Protein AF-A0A3A3DDG0-F1 (afdb_monomer_lite)

Secondary structure (DSSP, 8-state):
--TTTHHHHHHHHHHHHHHHS---HHHHHHHHT--HHHHHHHHHHHHHHHHHHHHHHHHHHHHHHHHHHHHHHHHHHHH-----

pLDDT: mean 87.45, std 13.98, range [41.88, 98.0]

Foldseek 3Di:
DPPPPLVVVLLVVLLCCCVPVVDDLVRSCVVSVHDSVSNVVVNVVVVVVVVVVVVVVVVVVVVVVVVVVVVVVVVVCVVDVDDD

Radius of gyration: 24.07 Å; chains: 1; bounding box: 46×19×78 Å

Structure (mmCIF, N/CA/C/O backbone):
data_AF-A0A3A3DDG0-F1
#
_entry.id   AF-A0A3A3DDG0-F1
#
loop_
_atom_site.group_PDB
_atom_site.id
_atom_site.type_symbol
_atom_site.label_atom_id
_atom_site.label_alt_id
_atom_site.label_comp_id
_atom_site.label_asym_id
_atom_site.label_entity_id
_atom_site.label_seq_id
_atom_site.pdbx_PDB_ins_code
_atom_site.Cartn_x
_atom_site.Cartn_y
_atom_site.Cartn_z
_atom_site.occupancy
_atom_site.B_iso_or_equiv
_atom_site.auth_seq_id
_atom_site.auth_comp_id
_atom_site.auth_asym_id
_atom_site.auth_atom_id
_atom_site.pdbx_PDB_model_num
ATOM 1 N N . MET A 1 1 ? -2.047 3.721 -32.547 1.00 41.88 1 MET A N 1
ATOM 2 C CA . MET A 1 1 ? -2.116 4.553 -31.319 1.00 41.88 1 MET A CA 1
ATOM 3 C C . MET A 1 1 ? -2.681 3.73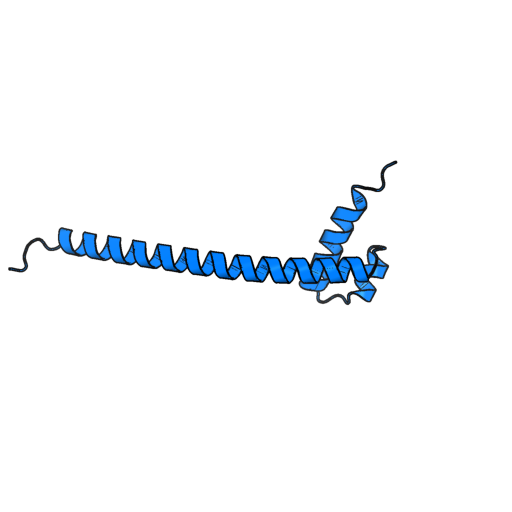5 -30.144 1.00 41.88 1 MET A C 1
ATOM 5 O O . MET A 1 1 ? -3.803 3.981 -29.733 1.00 41.88 1 MET A O 1
ATOM 9 N N . GLN A 1 2 ? -1.939 2.750 -29.607 1.00 48.91 2 GLN A N 1
ATOM 10 C CA . GLN A 1 2 ? -2.417 1.882 -28.501 1.00 48.91 2 GLN A CA 1
ATOM 11 C C . GLN A 1 2 ? -1.470 1.807 -27.276 1.00 48.91 2 GLN A C 1
ATOM 13 O O . GLN A 1 2 ? -1.696 1.036 -26.353 1.00 48.91 2 GLN A O 1
ATOM 18 N N . HIS A 1 3 ? -0.424 2.635 -27.194 1.00 51.69 3 HIS A N 1
ATOM 19 C CA . HIS A 1 3 ? 0.639 2.447 -26.188 1.00 51.69 3 HIS A CA 1
ATOM 20 C C . HIS A 1 3 ? 0.372 3.035 -24.787 1.00 51.69 3 HIS A C 1
ATOM 22 O O . HIS A 1 3 ? 1.188 2.850 -23.890 1.00 51.69 3 HIS A O 1
ATOM 28 N N . LYS A 1 4 ? -0.737 3.754 -24.549 1.00 51.62 4 LYS A N 1
ATOM 29 C CA . LYS A 1 4 ? -0.931 4.478 -23.271 1.00 51.62 4 LYS A CA 1
ATOM 30 C C . LYS A 1 4 ? -1.458 3.628 -22.109 1.00 51.62 4 LYS A C 1
ATOM 32 O O . LYS A 1 4 ? -1.166 3.970 -20.966 1.00 51.62 4 LYS A O 1
ATOM 37 N N . HIS A 1 5 ? -2.205 2.553 -22.367 1.00 53.31 5 HIS A N 1
ATOM 38 C CA . HIS A 1 5 ? -2.736 1.700 -21.293 1.00 53.31 5 HIS A CA 1
ATOM 39 C C . HIS A 1 5 ? -1.666 0.769 -20.706 1.00 53.31 5 HIS A C 1
ATOM 41 O O . HIS A 1 5 ? -1.567 0.650 -19.487 1.00 53.31 5 HIS A O 1
ATOM 47 N N . ASN A 1 6 ? -0.781 0.243 -21.556 1.00 67.88 6 ASN A N 1
ATOM 48 C CA . ASN A 1 6 ? 0.236 -0.734 -21.164 1.00 67.88 6 ASN A CA 1
ATOM 49 C C . ASN A 1 6 ? 1.256 -0.176 -20.148 1.00 67.88 6 ASN A C 1
ATOM 51 O O . ASN A 1 6 ? 1.690 -0.869 -19.235 1.00 67.88 6 ASN A O 1
ATOM 55 N N . ASN A 1 7 ? 1.591 1.118 -20.237 1.00 77.50 7 ASN A N 1
ATOM 56 C CA . ASN A 1 7 ? 2.600 1.722 -19.359 1.00 77.50 7 ASN A CA 1
ATOM 57 C C . ASN A 1 7 ? 2.135 1.909 -17.907 1.00 77.50 7 ASN A C 1
ATOM 59 O O . ASN A 1 7 ? 2.969 1.921 -17.003 1.00 77.50 7 ASN A O 1
ATOM 63 N N . LYS A 1 8 ? 0.829 2.085 -17.658 1.00 85.94 8 LYS A N 1
ATOM 64 C CA . LYS A 1 8 ? 0.312 2.245 -16.286 1.00 85.94 8 LYS A CA 1
ATOM 65 C C . LYS A 1 8 ? 0.317 0.919 -15.535 1.00 85.94 8 LYS A C 1
ATOM 67 O O . LYS A 1 8 ? 0.718 0.883 -14.375 1.00 85.94 8 LYS A O 1
ATOM 72 N N . GLU A 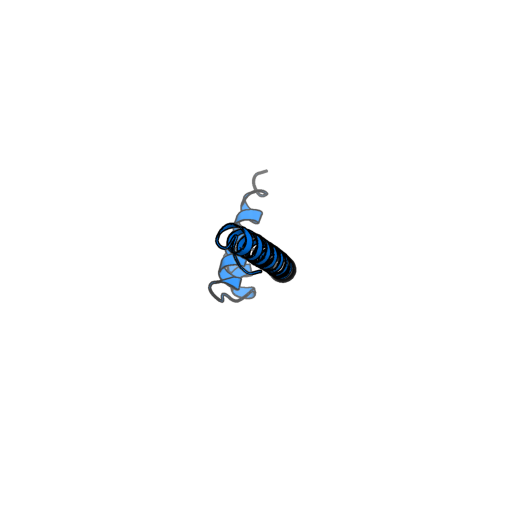1 9 ? -0.101 -0.147 -16.207 1.00 89.75 9 GLU A N 1
ATOM 73 C CA . GLU A 1 9 ? -0.081 -1.505 -15.662 1.00 89.75 9 GLU A CA 1
ATOM 74 C C . GLU A 1 9 ? 1.358 -1.971 -15.445 1.00 89.75 9 GLU A C 1
ATOM 76 O O . GLU A 1 9 ? 1.701 -2.352 -14.328 1.00 89.75 9 GLU A O 1
ATOM 81 N N . ALA A 1 10 ? 2.238 -1.774 -16.433 1.00 91.81 10 ALA A N 1
ATOM 82 C CA . ALA A 1 10 ? 3.665 -2.056 -16.292 1.00 91.81 10 ALA A CA 1
ATOM 83 C C . ALA A 1 10 ? 4.299 -1.303 -15.110 1.00 91.81 10 ALA A C 1
ATOM 85 O O . ALA A 1 10 ? 5.076 -1.882 -14.357 1.00 91.81 10 ALA A O 1
ATOM 86 N N . MET A 1 11 ? 3.952 -0.026 -14.900 1.00 93.88 11 MET A N 1
ATOM 87 C CA . MET A 1 11 ? 4.459 0.747 -13.760 1.00 93.88 11 MET A CA 1
ATOM 88 C C . MET A 1 11 ? 3.935 0.217 -12.421 1.00 93.88 11 MET A C 1
ATOM 90 O O . MET A 1 11 ? 4.690 0.160 -11.452 1.00 93.88 11 MET A O 1
ATOM 94 N N . ARG A 1 12 ? 2.658 -0.176 -12.350 1.00 92.62 12 ARG A N 1
ATOM 95 C CA . ARG A 1 12 ? 2.069 -0.767 -11.140 1.00 92.62 12 ARG A CA 1
ATOM 96 C C . ARG A 1 12 ? 2.750 -2.087 -10.791 1.00 92.62 12 ARG A C 1
ATOM 98 O O . ARG A 1 12 ? 3.102 -2.304 -9.633 1.00 92.62 12 ARG A O 1
ATOM 105 N N . ASP A 1 13 ? 2.947 -2.941 -11.785 1.00 93.56 13 ASP A N 1
ATOM 106 C CA . ASP A 1 13 ? 3.529 -4.261 -11.590 1.00 93.56 13 ASP A CA 1
ATOM 107 C C . ASP A 1 13 ? 5.019 -4.139 -11.237 1.00 93.56 13 ASP A C 1
ATOM 109 O O . ASP A 1 13 ? 5.455 -4.721 -10.245 1.00 93.56 13 ASP A O 1
ATOM 113 N N . ALA A 1 14 ? 5.772 -3.277 -11.933 1.00 94.31 14 ALA A N 1
ATOM 114 C CA . ALA A 1 14 ? 7.155 -2.945 -11.584 1.00 94.31 14 ALA A CA 1
ATOM 115 C C . ALA A 1 14 ? 7.275 -2.416 -10.146 1.00 94.31 14 ALA A C 1
ATOM 117 O O . ALA A 1 14 ? 8.143 -2.855 -9.392 1.00 94.31 14 ALA A O 1
ATOM 118 N N . LEU A 1 15 ? 6.386 -1.505 -9.736 1.00 94.12 15 LEU A N 1
ATOM 119 C CA . LEU A 1 15 ? 6.361 -0.978 -8.373 1.00 94.12 15 LEU A CA 1
ATOM 120 C C . LEU A 1 15 ? 6.084 -2.087 -7.348 1.00 94.12 15 LEU A C 1
ATOM 122 O O . LEU A 1 15 ? 6.750 -2.140 -6.315 1.00 94.12 15 LEU A O 1
ATOM 126 N N . SER A 1 16 ? 5.142 -2.989 -7.636 1.00 93.31 16 SER A N 1
ATOM 127 C CA . SER A 1 16 ? 4.839 -4.119 -6.756 1.00 93.31 16 SER A CA 1
ATOM 128 C C . SER A 1 16 ? 6.020 -5.078 -6.617 1.00 93.31 16 SER A C 1
ATOM 130 O O . SER A 1 16 ? 6.299 -5.528 -5.507 1.00 93.31 16 SER A O 1
ATOM 132 N N . GLU A 1 17 ? 6.741 -5.379 -7.696 1.00 94.50 17 GLU A N 1
ATOM 133 C CA . GLU A 1 17 ? 7.897 -6.275 -7.624 1.00 94.50 17 GLU A CA 1
ATOM 134 C C . GLU A 1 17 ? 9.081 -5.653 -6.884 1.00 94.50 17 GLU A C 1
ATOM 136 O O . GLU A 1 17 ? 9.741 -6.344 -6.107 1.00 94.50 17 GLU A O 1
ATOM 141 N N . VAL A 1 18 ? 9.318 -4.350 -7.050 1.00 94.25 18 VAL A N 1
ATOM 142 C CA . VAL A 1 18 ? 10.374 -3.663 -6.295 1.00 94.25 18 VAL A CA 1
ATOM 143 C C . VAL A 1 18 ? 10.029 -3.597 -4.806 1.00 94.25 18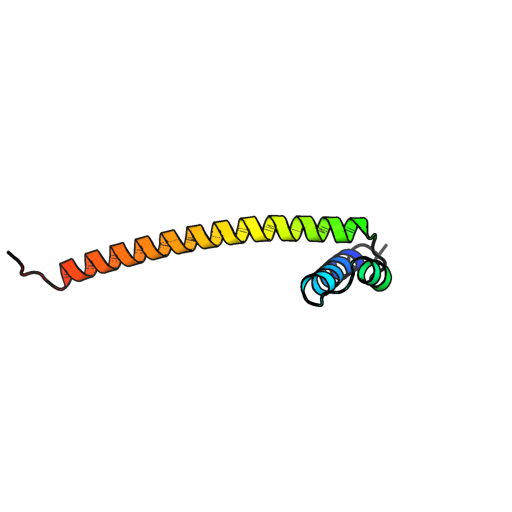 VAL A C 1
ATOM 145 O O . VAL A 1 18 ? 10.875 -3.901 -3.969 1.00 94.25 18 VAL A O 1
ATOM 148 N N . LEU A 1 19 ? 8.791 -3.230 -4.457 1.00 91.38 19 LEU A N 1
ATOM 149 C CA . LEU A 1 19 ? 8.397 -3.040 -3.058 1.00 91.38 19 LEU A CA 1
ATOM 150 C C . LEU A 1 19 ? 8.159 -4.355 -2.305 1.00 91.38 19 LEU A C 1
ATOM 152 O O . LEU A 1 19 ? 8.551 -4.460 -1.147 1.00 91.38 19 LEU A O 1
ATOM 156 N N . ASN A 1 20 ? 7.529 -5.348 -2.940 1.00 90.81 20 ASN A N 1
ATOM 157 C CA . ASN A 1 20 ? 7.076 -6.564 -2.254 1.00 90.81 20 ASN A CA 1
ATOM 158 C C . ASN A 1 20 ? 7.972 -7.777 -2.524 1.00 90.81 20 ASN A C 1
ATOM 160 O O . ASN A 1 20 ? 8.059 -8.665 -1.682 1.00 90.81 20 ASN A O 1
ATOM 164 N N . LYS A 1 21 ? 8.622 -7.838 -3.694 1.00 88.50 21 LYS A N 1
ATOM 165 C CA . LYS A 1 21 ? 9.480 -8.968 -4.096 1.00 88.50 21 LYS A CA 1
ATOM 166 C C . LYS A 1 21 ? 10.974 -8.627 -4.058 1.00 88.50 21 LYS A C 1
ATOM 168 O O . LYS A 1 21 ? 11.783 -9.430 -4.508 1.00 88.50 21 LYS A O 1
ATOM 173 N N . GLN A 1 22 ? 11.328 -7.447 -3.537 1.00 86.44 22 GLN A N 1
ATOM 174 C CA . GLN A 1 22 ? 12.705 -6.950 -3.394 1.00 86.44 22 GLN A CA 1
ATOM 175 C C . GLN A 1 22 ? 13.502 -6.932 -4.712 1.00 86.44 22 GLN A C 1
ATOM 177 O O . GLN A 1 22 ? 14.731 -7.012 -4.712 1.00 86.44 22 GLN A O 1
ATOM 182 N N . LEU A 1 23 ? 12.816 -6.812 -5.854 1.00 92.44 23 LEU A N 1
ATOM 183 C CA . LEU A 1 23 ? 13.483 -6.703 -7.145 1.00 92.44 23 LEU A CA 1
ATOM 184 C C . LEU A 1 23 ? 14.251 -5.375 -7.223 1.00 92.44 23 LEU A C 1
ATOM 186 O O . LEU A 1 23 ? 13.747 -4.327 -6.816 1.00 92.44 23 LEU A O 1
ATOM 190 N N . SER A 1 24 ? 15.464 -5.389 -7.780 1.00 95.50 24 SER A N 1
ATOM 191 C CA . SER A 1 24 ? 16.218 -4.146 -7.964 1.00 95.50 24 SER A CA 1
ATOM 192 C C . SER A 1 24 ? 15.513 -3.212 -8.959 1.00 95.50 24 SER A C 1
ATOM 194 O O . SER A 1 24 ? 14.893 -3.661 -9.926 1.00 95.50 24 SER A O 1
ATOM 196 N N . ILE A 1 25 ? 15.656 -1.894 -8.773 1.00 94.31 25 ILE A N 1
ATOM 197 C CA . ILE A 1 25 ? 15.100 -0.890 -9.701 1.00 94.31 25 ILE A CA 1
ATOM 198 C C . ILE A 1 25 ? 15.638 -1.092 -11.126 1.00 94.31 25 ILE A C 1
ATOM 200 O O . ILE A 1 25 ? 14.910 -0.867 -12.089 1.00 94.31 25 ILE A O 1
ATOM 204 N N . CYS A 1 26 ? 16.899 -1.510 -11.269 1.00 95.31 26 CYS A N 1
ATOM 205 C CA . CYS A 1 26 ? 17.504 -1.812 -12.568 1.00 95.31 26 CYS A CA 1
ATOM 206 C C . CYS A 1 26 ? 16.779 -2.980 -13.240 1.00 95.31 26 CYS A C 1
ATOM 208 O O . CYS A 1 26 ? 16.263 -2.832 -14.339 1.00 95.31 26 CYS A O 1
ATOM 210 N N . SER A 1 27 ? 16.649 -4.099 -12.525 1.00 95.31 27 SER A N 1
ATOM 211 C CA . SER A 1 27 ? 15.995 -5.303 -13.039 1.00 95.31 27 SER A CA 1
ATOM 212 C C . SER A 1 27 ? 14.525 -5.056 -13.384 1.00 95.31 27 SER A C 1
ATOM 214 O O . SER A 1 27 ? 14.031 -5.585 -14.373 1.00 95.31 27 SER A O 1
ATOM 216 N N . ALA A 1 28 ? 13.824 -4.227 -12.606 1.00 94.31 28 ALA A N 1
ATOM 217 C CA . ALA A 1 28 ? 12.455 -3.825 -12.913 1.00 94.31 28 ALA A CA 1
ATOM 218 C C . ALA A 1 28 ? 12.377 -2.915 -14.153 1.00 94.31 28 ALA A C 1
ATOM 220 O O . ALA A 1 28 ? 11.487 -3.079 -14.983 1.00 94.31 28 ALA A O 1
ATOM 221 N N . ALA A 1 29 ? 13.311 -1.973 -14.309 1.00 94.69 29 ALA A N 1
ATOM 222 C CA . ALA A 1 29 ? 13.375 -1.115 -15.491 1.00 94.69 29 ALA A CA 1
ATOM 223 C C . ALA A 1 29 ? 13.576 -1.929 -16.773 1.00 94.69 29 ALA A C 1
ATOM 225 O O . ALA A 1 29 ? 12.852 -1.712 -17.743 1.00 94.69 29 ALA A O 1
ATOM 226 N N . ASP A 1 30 ? 14.487 -2.900 -16.736 1.00 94.44 30 ASP A N 1
ATOM 227 C CA . ASP A 1 30 ? 14.778 -3.770 -17.874 1.00 94.44 30 ASP A CA 1
ATOM 228 C C . ASP A 1 30 ? 13.590 -4.696 -18.180 1.00 94.44 30 ASP A C 1
ATOM 230 O O . ASP A 1 30 ? 13.135 -4.773 -19.320 1.00 94.44 30 ASP A O 1
ATOM 234 N N . LYS A 1 31 ? 13.017 -5.343 -17.154 1.00 94.00 31 LYS A N 1
ATOM 235 C CA . LYS A 1 31 ? 11.895 -6.287 -17.301 1.00 94.00 31 LYS A CA 1
ATOM 236 C C . LYS A 1 31 ? 10.630 -5.641 -17.868 1.00 94.00 31 LYS A C 1
ATOM 238 O O . LYS A 1 31 ? 9.928 -6.266 -18.658 1.00 94.00 31 LYS A O 1
ATOM 243 N N . TYR A 1 32 ? 10.323 -4.417 -17.448 1.00 92.88 32 TYR A N 1
ATOM 244 C CA . TYR A 1 32 ? 9.089 -3.724 -17.826 1.00 92.88 32 TYR A CA 1
ATOM 245 C C . TYR A 1 32 ? 9.299 -2.659 -18.911 1.00 92.88 32 TYR A C 1
ATOM 247 O O . TYR A 1 32 ? 8.343 -1.982 -19.284 1.00 92.88 32 TYR A O 1
ATOM 255 N N . ASN A 1 33 ? 10.525 -2.514 -19.428 1.00 93.88 33 ASN A N 1
ATOM 256 C CA . ASN A 1 33 ? 10.911 -1.489 -20.398 1.00 93.88 33 ASN A CA 1
ATOM 257 C C . ASN A 1 33 ? 10.505 -0.068 -19.950 1.00 93.88 33 ASN A C 1
ATOM 259 O O . ASN A 1 33 ? 9.872 0.699 -20.680 1.00 93.88 33 ASN A O 1
ATOM 263 N N . LEU A 1 34 ? 10.832 0.266 -18.699 1.00 93.31 34 LEU A N 1
ATOM 264 C CA . LEU A 1 34 ? 10.486 1.537 -18.065 1.00 93.31 34 LEU A CA 1
ATOM 265 C C . LEU A 1 34 ? 11.745 2.326 -17.691 1.00 93.31 34 LEU A C 1
ATOM 267 O O . LEU A 1 34 ? 12.735 1.744 -17.252 1.00 93.31 34 LEU A O 1
ATOM 271 N N . PRO A 1 35 ? 11.719 3.671 -17.745 1.00 94.44 35 PRO A N 1
ATOM 272 C CA . PRO A 1 35 ? 12.837 4.469 -17.260 1.00 94.44 35 PRO A CA 1
ATOM 273 C C . PRO A 1 35 ? 13.075 4.253 -15.760 1.00 94.44 35 PRO A C 1
ATOM 275 O O . PRO A 1 35 ? 12.175 4.466 -14.944 1.00 94.44 35 PRO A O 1
ATOM 278 N N . ARG A 1 36 ? 14.319 3.944 -15.369 1.00 94.69 36 ARG A N 1
ATOM 279 C CA . ARG A 1 36 ? 14.730 3.778 -13.957 1.00 94.69 36 ARG A CA 1
ATOM 280 C C . ARG A 1 36 ? 14.295 4.952 -13.074 1.00 94.69 36 ARG A C 1
ATOM 282 O O . ARG A 1 36 ? 13.794 4.757 -11.970 1.00 94.69 36 ARG A O 1
ATOM 289 N N . VAL A 1 37 ? 14.432 6.178 -13.587 1.00 95.56 37 VAL A N 1
ATOM 290 C CA . VAL A 1 37 ? 14.023 7.411 -12.893 1.00 95.56 37 VAL A CA 1
ATOM 291 C C . VAL A 1 37 ? 12.512 7.448 -12.640 1.00 95.56 37 VAL A C 1
ATOM 293 O O . VAL A 1 37 ? 12.082 7.936 -11.597 1.00 95.56 37 VAL A O 1
ATOM 296 N N . ALA A 1 38 ? 11.697 6.922 -13.556 1.00 93.94 38 ALA A N 1
ATOM 297 C CA . ALA A 1 38 ? 10.248 6.878 -13.387 1.00 93.94 38 ALA A CA 1
ATOM 298 C C . ALA A 1 38 ? 9.847 5.901 -12.271 1.00 93.94 38 ALA A C 1
ATOM 300 O O . ALA A 1 38 ? 9.050 6.268 -11.409 1.00 93.94 38 ALA A O 1
ATOM 301 N N . ILE A 1 39 ? 10.466 4.716 -12.227 1.00 94.38 39 ILE A N 1
ATOM 302 C CA . ILE A 1 39 ? 10.266 3.739 -11.145 1.00 94.38 39 ILE A CA 1
ATOM 303 C C . ILE A 1 39 ? 10.704 4.338 -9.801 1.00 94.38 39 ILE A C 1
ATOM 305 O O . ILE A 1 39 ? 9.956 4.292 -8.827 1.00 94.38 39 ILE A O 1
ATOM 309 N N . TYR A 1 40 ? 11.875 4.981 -9.750 1.00 94.75 40 TYR A N 1
ATOM 310 C CA . TYR A 1 40 ? 12.359 5.644 -8.537 1.00 94.75 40 TYR A CA 1
ATOM 311 C C . TYR A 1 40 ? 11.384 6.719 -8.025 1.00 94.75 40 TYR A C 1
ATOM 313 O O . TYR A 1 40 ? 11.049 6.751 -6.840 1.00 94.75 40 TYR A O 1
ATOM 321 N N . ARG A 1 41 ? 10.878 7.581 -8.918 1.00 95.25 41 ARG A N 1
ATOM 322 C CA . ARG A 1 41 ? 9.875 8.604 -8.570 1.00 95.25 41 ARG A CA 1
ATOM 323 C C . ARG A 1 41 ? 8.580 7.977 -8.055 1.00 95.25 41 ARG A C 1
ATOM 325 O O . ARG A 1 41 ? 8.034 8.465 -7.067 1.00 95.25 41 ARG A O 1
ATOM 332 N N . ALA A 1 42 ? 8.116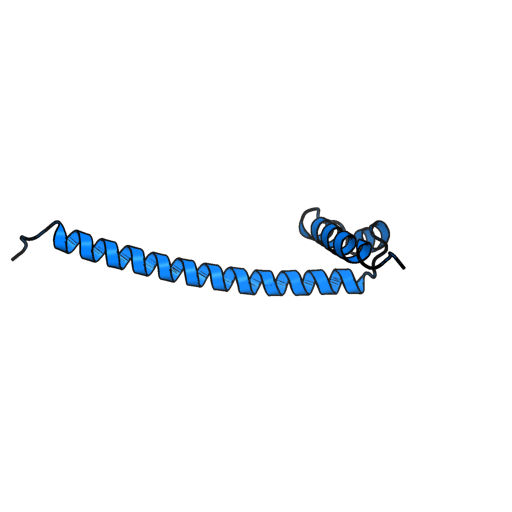 6.895 -8.680 1.00 93.44 42 ALA A N 1
ATOM 333 C CA . ALA A 1 42 ? 6.925 6.172 -8.244 1.00 93.44 42 ALA A CA 1
ATOM 334 C C . ALA A 1 42 ? 7.095 5.581 -6.833 1.00 93.44 42 ALA A C 1
ATOM 336 O O . ALA A 1 42 ? 6.199 5.723 -6.003 1.00 93.44 42 ALA A O 1
ATOM 337 N N . ILE A 1 43 ? 8.265 5.012 -6.523 1.00 93.31 43 ILE A N 1
ATOM 338 C CA . ILE A 1 43 ? 8.595 4.504 -5.180 1.00 93.31 43 ILE A CA 1
ATOM 339 C C . ILE A 1 43 ? 8.550 5.630 -4.144 1.00 93.31 43 ILE A C 1
ATOM 341 O O . ILE A 1 43 ? 7.907 5.487 -3.105 1.00 93.31 43 ILE A O 1
ATOM 345 N N . ARG A 1 44 ? 9.183 6.773 -4.431 1.00 93.25 44 ARG A N 1
ATOM 346 C CA . ARG A 1 44 ? 9.194 7.927 -3.517 1.00 93.25 44 ARG A CA 1
ATOM 347 C C . ARG A 1 44 ? 7.789 8.466 -3.256 1.00 93.25 44 ARG A C 1
ATOM 349 O O . ARG A 1 44 ? 7.445 8.730 -2.107 1.00 93.25 44 ARG A O 1
ATOM 356 N N . ALA A 1 45 ? 6.967 8.582 -4.299 1.00 90.94 45 ALA A N 1
ATOM 357 C CA . ALA A 1 45 ? 5.572 8.994 -4.162 1.00 90.94 45 ALA A CA 1
ATOM 358 C C . ALA A 1 45 ? 4.757 7.985 -3.334 1.00 90.94 45 ALA A C 1
ATOM 360 O O . ALA A 1 45 ? 4.000 8.378 -2.448 1.00 90.94 45 ALA A O 1
ATOM 361 N N . HIS A 1 46 ? 4.952 6.683 -3.566 1.00 90.94 46 HIS A N 1
ATOM 362 C CA . HIS A 1 46 ? 4.298 5.627 -2.795 1.00 90.94 46 HIS A CA 1
ATOM 363 C C . HIS A 1 46 ? 4.662 5.690 -1.304 1.00 90.94 46 HIS A C 1
ATOM 365 O O . HIS A 1 46 ? 3.781 5.605 -0.448 1.00 90.94 46 HIS A O 1
ATOM 371 N N . GLN A 1 47 ? 5.944 5.873 -0.977 1.00 89.31 47 GLN A N 1
ATOM 372 C CA . GLN A 1 47 ? 6.419 5.990 0.406 1.00 89.31 47 GLN A CA 1
ATOM 373 C C . GLN A 1 47 ? 5.825 7.216 1.114 1.00 89.31 47 GLN A C 1
ATOM 375 O O . GLN A 1 47 ? 5.319 7.089 2.229 1.00 89.31 47 GLN A O 1
ATOM 380 N N . ALA A 1 48 ? 5.810 8.376 0.449 1.00 88.12 48 ALA A N 1
ATOM 381 C CA . ALA A 1 48 ? 5.217 9.597 0.995 1.00 88.12 48 ALA A CA 1
ATOM 382 C C . ALA A 1 48 ? 3.713 9.429 1.280 1.00 88.12 48 ALA A C 1
ATOM 384 O O . ALA A 1 48 ? 3.248 9.726 2.382 1.00 88.12 48 ALA A O 1
ATOM 385 N N . ASN A 1 49 ? 2.964 8.868 0.325 1.00 89.25 49 ASN A N 1
ATOM 386 C CA . ASN A 1 49 ? 1.531 8.609 0.484 1.00 89.25 49 ASN A CA 1
ATOM 387 C C . ASN A 1 49 ? 1.246 7.582 1.586 1.00 89.25 49 ASN A C 1
ATOM 389 O O . ASN A 1 49 ? 0.281 7.728 2.335 1.00 89.25 49 ASN A O 1
ATOM 393 N N . THR A 1 50 ? 2.087 6.552 1.705 1.00 88.81 50 THR A N 1
ATOM 394 C CA . THR A 1 50 ? 1.948 5.530 2.749 1.00 88.81 50 THR A CA 1
ATOM 395 C C . THR A 1 50 ? 2.128 6.144 4.131 1.00 88.81 50 THR A C 1
ATOM 397 O O . THR A 1 50 ? 1.301 5.896 5.004 1.00 88.81 50 THR A O 1
ATOM 400 N N . SER A 1 51 ? 3.140 6.998 4.317 1.00 84.19 51 SER A N 1
ATOM 401 C CA . SER A 1 51 ? 3.364 7.697 5.587 1.00 84.19 51 SER A CA 1
ATOM 402 C C . SER A 1 51 ? 2.162 8.558 5.977 1.00 84.19 51 SER A C 1
ATOM 404 O O . SER A 1 51 ? 1.651 8.428 7.085 1.00 84.19 51 SER A O 1
ATOM 406 N N . ALA A 1 52 ? 1.663 9.387 5.054 1.00 85.69 52 ALA A N 1
ATOM 407 C CA . ALA A 1 52 ? 0.500 10.237 5.310 1.00 85.69 52 ALA A CA 1
ATOM 408 C C . ALA A 1 52 ? -0.752 9.412 5.658 1.00 85.69 52 ALA A C 1
ATOM 410 O O . ALA A 1 52 ? -1.498 9.752 6.580 1.00 85.69 52 ALA A O 1
ATOM 411 N N . ARG A 1 53 ? -0.962 8.288 4.958 1.00 90.56 53 ARG A N 1
ATOM 412 C CA . ARG A 1 53 ? -2.085 7.381 5.218 1.00 90.56 53 ARG A CA 1
ATOM 413 C C . ARG A 1 53 ? -1.982 6.716 6.588 1.00 90.56 53 ARG A C 1
ATOM 415 O O . ARG A 1 53 ? -2.992 6.625 7.276 1.00 90.56 53 ARG A O 1
ATOM 422 N N . VAL A 1 54 ? -0.792 6.274 6.996 1.00 92.12 54 VAL A N 1
ATOM 423 C CA . VAL A 1 54 ? -0.570 5.679 8.324 1.00 92.12 54 VAL A CA 1
ATOM 424 C C . VAL A 1 54 ? -0.884 6.687 9.427 1.00 92.12 54 VAL A C 1
ATOM 426 O O . VAL A 1 54 ? -1.630 6.353 10.343 1.00 92.12 54 VAL A O 1
ATOM 429 N N . THR A 1 55 ? -0.408 7.930 9.312 1.00 91.50 55 THR A N 1
ATOM 430 C CA . THR A 1 55 ? -0.730 8.993 10.278 1.00 91.50 55 THR A CA 1
ATOM 431 C C . THR A 1 55 ? -2.235 9.250 10.355 1.00 91.50 55 THR A C 1
ATOM 433 O O . THR A 1 55 ? -2.801 9.307 11.443 1.00 91.50 55 THR A O 1
ATOM 436 N N . SER A 1 56 ? -2.916 9.346 9.210 1.00 93.75 56 SER A N 1
ATOM 437 C CA . SER A 1 56 ? -4.369 9.546 9.180 1.00 93.75 56 SER A CA 1
ATOM 438 C C . SER A 1 56 ? -5.135 8.391 9.834 1.00 93.75 56 SER A C 1
ATOM 440 O O . SER A 1 56 ? -6.064 8.642 10.602 1.00 93.75 56 SER A O 1
ATOM 442 N N . LEU A 1 57 ? -4.734 7.144 9.567 1.00 95.38 57 LEU A N 1
ATOM 443 C CA . LEU A 1 57 ? -5.336 5.958 10.178 1.00 95.38 57 LEU A CA 1
ATOM 444 C C . LEU A 1 57 ? -5.107 5.918 11.690 1.00 95.38 57 LEU A C 1
ATOM 446 O O . LEU A 1 57 ? -6.025 5.575 12.430 1.00 95.38 57 LEU A O 1
ATOM 450 N N . HIS A 1 58 ? -3.916 6.300 12.152 1.00 95.81 58 HIS A N 1
ATOM 451 C CA . HIS A 1 58 ? -3.608 6.379 13.577 1.00 95.81 58 HIS A CA 1
ATOM 452 C C . HIS A 1 58 ? -4.509 7.397 14.289 1.00 95.81 58 HIS A C 1
ATOM 454 O O . HIS A 1 58 ? -5.162 7.056 15.271 1.00 95.81 58 HIS A O 1
ATOM 460 N N . ASN A 1 59 ? -4.655 8.597 13.722 1.00 95.50 59 ASN A N 1
ATOM 461 C CA . ASN A 1 59 ? -5.536 9.630 14.271 1.00 95.50 59 ASN A CA 1
ATOM 462 C C . ASN A 1 59 ? -7.012 9.194 14.269 1.00 95.50 59 ASN A C 1
ATOM 464 O O . ASN A 1 59 ? -7.773 9.531 15.173 1.00 95.50 59 ASN A O 1
ATOM 468 N N . ALA A 1 60 ? -7.449 8.468 13.235 1.00 96.00 60 ALA A N 1
ATOM 469 C CA . ALA A 1 60 ? -8.808 7.935 13.173 1.00 96.00 60 ALA A CA 1
ATOM 470 C C . ALA A 1 60 ? -9.045 6.870 14.253 1.00 96.00 60 ALA A C 1
ATOM 472 O O . ALA A 1 60 ? -10.096 6.877 14.893 1.00 96.00 60 ALA A O 1
ATOM 473 N N . LYS A 1 61 ? -8.059 5.995 14.484 1.00 97.31 61 LYS A N 1
ATOM 474 C CA . LYS A 1 61 ? -8.095 4.999 15.555 1.00 97.31 61 LYS A CA 1
ATOM 475 C C . LYS A 1 61 ? -8.222 5.668 16.927 1.00 97.31 61 LYS A C 1
ATOM 477 O O . LYS A 1 61 ? -9.140 5.327 17.661 1.00 97.31 61 LYS A O 1
ATOM 482 N N . GLU A 1 62 ? -7.378 6.651 17.228 1.00 97.50 62 GLU A N 1
ATOM 483 C CA . GLU A 1 62 ? -7.402 7.370 18.510 1.00 97.50 62 GLU A CA 1
ATOM 484 C C . GLU A 1 62 ? -8.770 8.024 18.776 1.00 97.50 62 GLU A C 1
ATOM 486 O O . GLU A 1 62 ? -9.334 7.917 19.864 1.00 97.50 62 GLU A O 1
ATOM 491 N N . LYS A 1 63 ? -9.372 8.646 17.752 1.00 97.44 63 LYS A N 1
ATOM 492 C CA . LYS A 1 63 ? -10.727 9.211 17.860 1.00 97.44 63 LYS A CA 1
ATOM 493 C C . LYS A 1 63 ? -11.780 8.155 18.184 1.00 97.44 63 LYS A C 1
ATOM 495 O O . LYS A 1 63 ? -12.662 8.410 19.001 1.00 97.44 63 LYS A O 1
ATOM 500 N N . LEU A 1 64 ? -11.706 6.989 17.542 1.00 97.88 64 LEU A N 1
ATOM 501 C CA . LEU A 1 64 ? -12.634 5.890 17.803 1.00 97.88 64 LEU A CA 1
ATOM 502 C C . LEU A 1 64 ? -12.459 5.332 19.216 1.00 97.88 64 LEU A C 1
ATOM 504 O O . LEU A 1 64 ? -13.458 5.093 19.887 1.00 97.88 64 LEU A O 1
ATOM 508 N N . GLU A 1 65 ? -11.224 5.181 19.690 1.00 98.00 65 GLU A N 1
ATOM 509 C CA . GLU A 1 65 ? -10.933 4.737 21.058 1.00 98.00 65 GLU A CA 1
ATOM 510 C C . GLU A 1 65 ? -11.506 5.715 22.094 1.00 98.00 65 GLU A C 1
ATOM 512 O O . GLU A 1 65 ? -12.191 5.290 23.025 1.00 98.00 65 GLU A O 1
ATOM 517 N N . ASN A 1 66 ? -11.348 7.024 21.875 1.00 97.00 66 ASN A N 1
ATOM 518 C CA . ASN A 1 66 ? -11.942 8.053 22.733 1.00 97.00 66 ASN A CA 1
ATOM 519 C C . ASN A 1 66 ? -13.480 8.006 22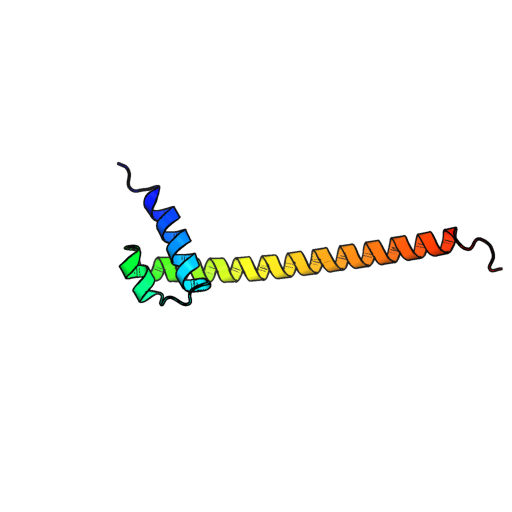.734 1.00 97.00 66 ASN A C 1
ATOM 521 O O . ASN A 1 66 ? -14.106 8.142 23.785 1.00 97.00 66 ASN A O 1
ATOM 525 N N . HIS A 1 67 ? -14.107 7.788 21.573 1.00 97.31 67 HIS A N 1
ATOM 526 C CA . HIS A 1 67 ? -15.562 7.641 21.489 1.00 97.31 67 HIS A CA 1
ATOM 527 C C . HIS A 1 67 ? -16.060 6.379 22.199 1.00 97.31 67 HIS A C 1
ATOM 529 O O . HIS A 1 67 ? -17.072 6.436 22.895 1.00 97.31 67 HIS A O 1
ATOM 535 N N . ILE A 1 68 ? -15.352 5.255 22.060 1.00 97.50 68 ILE A N 1
ATOM 536 C CA . ILE A 1 68 ? -15.687 4.009 22.758 1.00 97.50 68 ILE A CA 1
ATOM 537 C C . ILE A 1 68 ? -15.595 4.216 24.271 1.00 97.50 68 ILE A C 1
ATOM 539 O O . ILE A 1 68 ? -16.546 3.885 24.974 1.00 97.50 68 ILE A O 1
ATOM 543 N N . ALA A 1 69 ? -14.512 4.826 24.761 1.00 96.31 69 ALA A N 1
ATOM 544 C CA . ALA A 1 69 ? -14.338 5.116 26.182 1.00 96.31 69 ALA A CA 1
ATOM 545 C C . ALA A 1 69 ? -15.453 6.027 26.724 1.00 96.31 69 ALA A C 1
ATOM 547 O O . ALA A 1 69 ? -15.993 5.783 27.803 1.00 96.31 69 ALA A O 1
ATOM 548 N N . TYR A 1 70 ? -15.851 7.046 25.955 1.00 96.62 70 TYR A N 1
ATOM 549 C CA . TYR A 1 70 ? -16.976 7.905 26.313 1.00 96.62 70 TYR A CA 1
ATOM 550 C C . TYR A 1 70 ? -18.292 7.121 26.410 1.00 96.62 70 TYR A C 1
ATOM 552 O O . TYR A 1 70 ? -18.999 7.244 27.408 1.00 96.62 70 TYR A O 1
ATOM 560 N N . ILE A 1 71 ? -18.615 6.299 25.406 1.00 96.12 71 ILE A N 1
ATOM 561 C CA . ILE A 1 71 ? -19.844 5.490 25.395 1.00 96.12 71 ILE A CA 1
ATOM 562 C C . ILE A 1 71 ? -19.854 4.512 26.572 1.00 96.12 71 ILE A C 1
ATOM 564 O O . ILE A 1 71 ? -20.864 4.406 27.261 1.00 96.12 71 ILE A O 1
ATOM 568 N N . GLN A 1 72 ? -18.731 3.846 26.845 1.00 95.25 72 GLN A N 1
ATOM 569 C CA . GLN A 1 72 ? -18.589 2.946 27.990 1.00 95.25 72 GLN A CA 1
ATOM 570 C C . GLN A 1 72 ? -18.850 3.678 29.310 1.00 95.25 72 GLN A C 1
ATOM 572 O O . GLN A 1 72 ? -19.648 3.209 30.112 1.00 95.25 72 GLN A O 1
ATOM 577 N N . ALA A 1 73 ? -18.273 4.867 29.500 1.00 92.38 73 ALA A N 1
ATOM 578 C CA . ALA A 1 73 ? -18.511 5.667 30.699 1.00 92.38 73 ALA A CA 1
ATOM 579 C C . ALA A 1 73 ? -19.981 6.101 30.854 1.00 92.38 73 ALA A C 1
ATOM 581 O O . ALA A 1 73 ? -20.467 6.217 31.977 1.00 92.38 73 ALA A O 1
ATOM 582 N N . GLN A 1 74 ? -20.695 6.356 29.753 1.00 92.94 74 GLN A N 1
ATOM 583 C CA . GLN A 1 74 ? -22.133 6.647 29.797 1.00 92.94 74 GLN A CA 1
ATOM 584 C C . GLN A 1 74 ? -22.952 5.402 30.150 1.00 92.94 74 GLN A C 1
ATOM 586 O O . GLN A 1 74 ? -23.856 5.494 30.973 1.00 92.94 74 GLN A O 1
ATOM 591 N N . LEU A 1 75 ? -22.618 4.242 29.576 1.00 91.75 75 LEU A N 1
ATOM 592 C CA . LEU A 1 75 ? -23.283 2.976 29.888 1.00 91.75 75 LEU A CA 1
ATOM 593 C C . LEU A 1 75 ? -23.129 2.611 31.366 1.00 91.75 75 LEU A C 1
ATOM 595 O O . LEU A 1 75 ? -24.127 2.326 32.017 1.00 91.75 75 LEU A O 1
ATOM 599 N N . THR A 1 76 ? -21.928 2.737 31.934 1.00 88.62 76 THR A N 1
ATOM 600 C CA . TH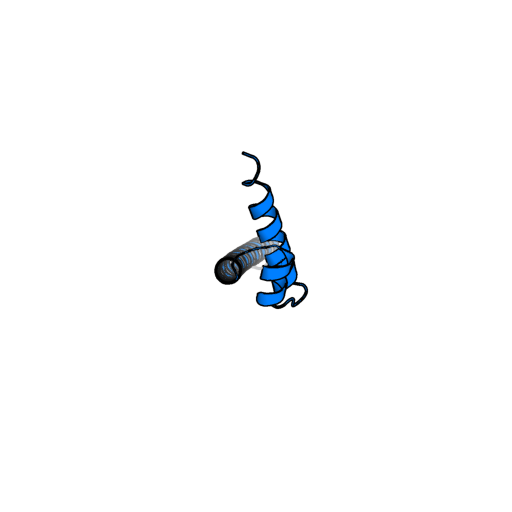R A 1 76 ? -21.692 2.466 33.363 1.00 88.62 76 THR A CA 1
ATOM 601 C C . THR A 1 76 ? -22.548 3.348 34.278 1.00 88.62 76 THR A C 1
ATOM 603 O O . THR A 1 76 ? -23.045 2.877 35.293 1.00 88.62 76 THR A O 1
ATOM 606 N N . LYS A 1 77 ? -22.784 4.616 33.911 1.00 84.69 77 LYS A N 1
ATOM 607 C CA . LYS A 1 77 ? -23.671 5.519 34.673 1.00 84.69 77 LYS A CA 1
ATOM 608 C C . LYS A 1 77 ? -25.152 5.147 34.576 1.00 84.69 77 LYS A C 1
ATOM 610 O O . LYS A 1 77 ? -25.929 5.548 35.434 1.00 84.69 77 LYS A O 1
ATOM 615 N N . LEU A 1 78 ? -25.552 4.458 33.510 1.00 81.56 78 LEU A N 1
ATOM 616 C CA . LEU A 1 78 ? -26.927 4.000 33.302 1.00 81.56 78 LEU A CA 1
ATOM 617 C C . LEU A 1 78 ? -27.179 2.634 33.953 1.00 81.56 78 LEU A C 1
ATOM 619 O O . LEU A 1 78 ? -28.301 2.362 34.370 1.00 81.56 78 LEU A O 1
ATOM 623 N N . GLU A 1 79 ? -26.148 1.791 34.037 1.00 76.62 79 GLU A N 1
ATOM 624 C CA . GLU A 1 79 ? -26.205 0.462 34.657 1.00 76.62 79 GLU A CA 1
ATOM 625 C C . GLU A 1 79 ? -26.140 0.507 36.191 1.00 76.62 79 GLU A C 1
ATOM 627 O O . GLU A 1 79 ? -26.574 -0.452 36.828 1.00 76.62 79 GLU A O 1
ATOM 632 N N . ASP A 1 80 ? -25.690 1.619 36.788 1.00 62.03 80 ASP A N 1
ATOM 633 C CA . ASP A 1 80 ? -25.666 1.806 38.243 1.00 62.03 80 ASP A CA 1
ATOM 634 C C . ASP A 1 80 ? -26.409 3.094 38.676 1.00 62.03 80 ASP A C 1
ATOM 636 O O . ASP A 1 80 ? -25.802 4.156 38.835 1.00 62.03 80 ASP A O 1
ATOM 640 N N . PRO A 1 81 ? -27.746 3.047 38.867 1.00 56.62 81 PRO A N 1
ATOM 641 C CA . PRO A 1 81 ? -28.533 4.199 39.308 1.00 56.62 81 PRO A CA 1
ATOM 642 C C . PRO A 1 81 ? -28.408 4.487 40.818 1.00 56.62 81 PRO A C 1
ATOM 644 O O . PRO A 1 81 ? -29.095 5.380 41.316 1.00 56.62 81 PRO A O 1
ATOM 647 N N . GLN A 1 82 ? -27.606 3.716 41.567 1.00 55.88 82 GLN A N 1
ATOM 648 C CA . GLN A 1 82 ? -27.524 3.768 43.031 1.00 55.88 82 GLN A CA 1
ATOM 649 C C . GLN A 1 82 ? -26.073 3.754 43.534 1.00 55.88 82 GLN A C 1
ATOM 651 O O . GLN A 1 82 ? -25.628 2.816 44.187 1.00 55.88 82 GLN A O 1
ATOM 656 N N . THR A 1 83 ? -25.353 4.855 43.347 1.00 48.34 83 THR A N 1
ATOM 657 C CA . THR A 1 83 ? -24.397 5.290 44.376 1.00 48.34 83 THR A CA 1
ATOM 658 C C . THR A 1 83 ? -24.798 6.698 44.837 1.00 48.34 83 THR A C 1
ATOM 660 O O . THR A 1 83 ? -25.028 7.546 43.974 1.00 48.34 83 THR A O 1
ATOM 663 N N . PRO A 1 84 ? -25.011 6.919 46.152 1.00 50.56 84 PRO A N 1
ATOM 664 C CA . PRO A 1 84 ? -25.455 8.204 46.701 1.00 50.56 84 PRO A CA 1
ATOM 665 C C . PRO A 1 84 ? -24.455 9.343 46.475 1.00 50.56 84 PRO A C 1
ATOM 667 O O . PRO A 1 84 ? -23.241 9.060 46.352 1.00 50.56 84 PRO A O 1
#

Sequence (84 aa):
MQHKHNNKEAMRDALSEVLNKQLSICSAADKYNLPRVAIYRAIRAHQANTSARVTSLHNAKEKLENHIAYIQAQLTKLEDPQTP